Protein AF-A0A941X3T7-F1 (afdb_monomer)

Solvent-accessible surface area (backbone atoms only — not comparable to full-atom values): 6104 Å² total; per-residue (Å²): 133,87,82,75,71,74,77,79,78,80,51,68,43,47,32,66,61,54,54,51,53,40,40,77,71,58,31,42,84,76,45,78,40,71,95,76,45,26,35,33,31,36,22,81,90,78,71,37,56,30,68,47,55,72,43,79,60,34,49,48,70,56,49,50,50,37,26,56,44,65,75,50,52,72,66,58,52,49,53,50,53,52,49,53,52,52,51,53,52,50,52,52,52,52,54,51,53,54,56,61,65,72,68,77,125

Secondary structure (DSSP, 8-state):
------------B-HHHHHHHHHHTT-EEEEEEGGGTEEEEEETTTTEEEEEE--SSB-HHHHHHHHHHHT--HHHHHHHHHHHHHHHHHHHHHHHHHHHHTT--

Foldseek 3Di:
DDPPPPPPPFDKAALVLVVVLVVVVQWDFDDDDVVVQWTWTARPVVRFIATGGNDRIDGPVSSCR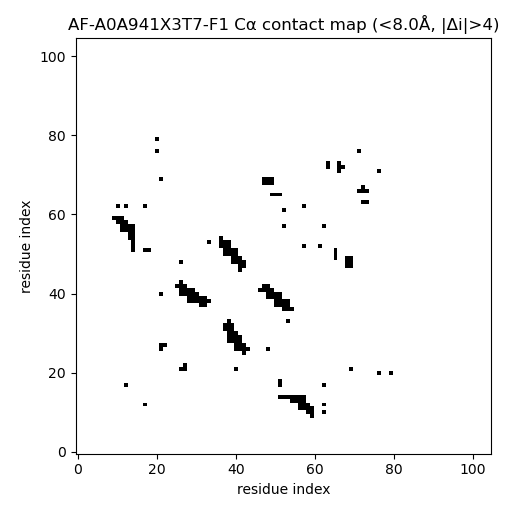RQVSSVHDVVSSVVVVVVVVVVVVVVVVVVVVVVVVVPPD

Mean predicted aligned error: 7.73 Å

Nearest PDB structures (foldseek):
  4a4e-assembly1_A  TM=6.213E-01  e=6.765E-01  Homo sapiens
  4a4h-assembly1_A  TM=5.850E-01  e=5.230E-01  Homo sapiens
  4a4g-assembly1_A  TM=6.459E-01  e=1.061E+00  Homo sapiens
  1gcp-assembly4_D  TM=4.982E-01  e=1.775E+00  Mus musculus
  2lnh-assembly1_B  TM=4.510E-01  e=1.775E+00  Homo sapiens

Structure (mmCIF, N/CA/C/O backbone):
data_AF-A0A941X3T7-F1
#
_entry.id   AF-A0A941X3T7-F1
#
loop_
_atom_site.group_PDB
_atom_site.id
_atom_site.type_symbol
_atom_site.label_atom_id
_atom_site.label_alt_id
_atom_site.label_comp_id
_atom_site.label_asym_id
_atom_site.label_entity_id
_atom_site.label_seq_id
_atom_site.pdbx_PDB_ins_code
_atom_site.Cartn_x
_atom_site.Cartn_y
_atom_site.Cartn_z
_atom_site.occupancy
_atom_site.B_iso_or_equiv
_atom_site.auth_seq_id
_atom_site.auth_comp_id
_atom_site.auth_asym_id
_atom_site.auth_atom_id
_atom_site.pdbx_PDB_model_num
ATOM 1 N N . MET A 1 1 ? -10.923 38.053 2.236 1.00 38.38 1 MET A N 1
ATOM 2 C CA . MET A 1 1 ? -10.541 36.842 1.481 1.00 38.38 1 MET A CA 1
ATOM 3 C C . MET A 1 1 ? -9.922 35.881 2.483 1.00 38.38 1 MET A C 1
ATOM 5 O O . MET A 1 1 ? -8.831 36.165 2.960 1.00 38.38 1 MET A O 1
ATOM 9 N N . SER A 1 2 ? -10.644 34.841 2.910 1.00 44.88 2 SER A N 1
ATOM 10 C CA . SER A 1 2 ? -10.079 33.834 3.820 1.00 44.88 2 SER A CA 1
ATOM 11 C C . SER A 1 2 ? -9.116 32.954 3.040 1.00 44.88 2 SER A C 1
ATOM 13 O O . SER A 1 2 ? -9.542 32.102 2.266 1.00 44.88 2 SER A O 1
ATOM 15 N N . ASN A 1 3 ? -7.819 33.165 3.246 1.00 46.31 3 ASN A N 1
ATOM 16 C CA . ASN A 1 3 ? -6.791 32.207 2.866 1.00 46.31 3 ASN A CA 1
ATOM 17 C C . ASN A 1 3 ? -6.814 31.063 3.894 1.00 46.31 3 ASN A C 1
ATOM 19 O O . ASN A 1 3 ? -5.954 30.981 4.767 1.00 46.31 3 ASN A O 1
ATOM 23 N N . SER A 1 4 ? -7.825 30.192 3.822 1.00 50.75 4 SER A N 1
ATOM 24 C CA . SER A 1 4 ? -7.729 28.874 4.454 1.00 50.75 4 SER A CA 1
ATOM 25 C C . SER A 1 4 ? -6.798 28.035 3.591 1.00 50.75 4 SER A C 1
ATOM 27 O O . SER A 1 4 ? -7.233 27.306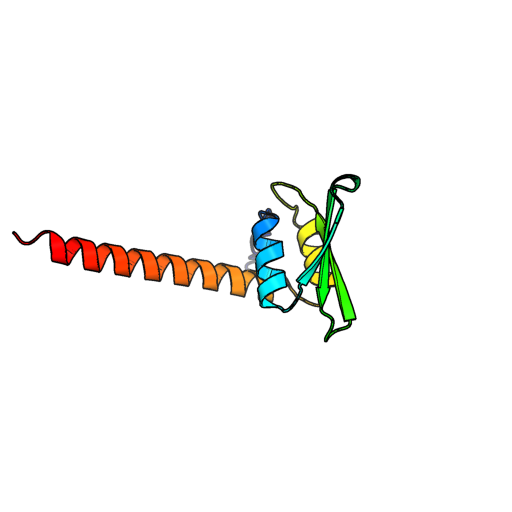 2.705 1.00 50.75 4 SER A O 1
ATOM 29 N N . GLN A 1 5 ? -5.493 28.180 3.810 1.00 51.16 5 GLN A N 1
ATOM 30 C CA . GLN A 1 5 ? -4.577 27.115 3.439 1.00 51.16 5 GLN A CA 1
ATOM 31 C C . GLN A 1 5 ? -4.928 25.935 4.340 1.00 51.16 5 GLN A C 1
ATOM 33 O O . GLN A 1 5 ? -4.734 26.008 5.554 1.00 51.16 5 GLN A O 1
ATOM 38 N N . GLU A 1 6 ? -5.502 24.881 3.758 1.00 51.53 6 GLU A N 1
ATOM 39 C CA . GLU A 1 6 ? -5.651 23.610 4.457 1.00 51.53 6 GLU A CA 1
ATOM 40 C C . GLU A 1 6 ? -4.292 23.240 5.067 1.00 51.53 6 GLU A C 1
ATOM 42 O O . GLU A 1 6 ? -3.262 23.350 4.382 1.00 51.53 6 GLU A O 1
ATOM 47 N N . PRO A 1 7 ? -4.241 22.857 6.355 1.00 48.28 7 PRO A N 1
ATOM 48 C CA . PRO A 1 7 ? -2.994 22.430 6.958 1.00 48.28 7 PRO A CA 1
ATOM 49 C C . PRO A 1 7 ? -2.439 21.294 6.101 1.00 48.28 7 PRO A C 1
ATOM 51 O O . PRO A 1 7 ? -3.120 20.295 5.871 1.00 48.28 7 PRO A O 1
ATOM 54 N N . LYS A 1 8 ? -1.211 21.462 5.588 1.00 55.91 8 LYS A N 1
ATOM 55 C CA . LYS A 1 8 ? -0.506 20.406 4.855 1.00 55.91 8 LYS A CA 1
ATOM 56 C C . LYS A 1 8 ? -0.463 19.187 5.771 1.00 55.91 8 LYS A C 1
ATOM 58 O O . LYS A 1 8 ? 0.368 19.153 6.674 1.00 55.91 8 LYS A O 1
ATOM 63 N N . LYS A 1 9 ? -1.347 18.207 5.551 1.00 61.88 9 LYS A N 1
ATOM 64 C CA . LYS A 1 9 ? -1.286 16.915 6.237 1.00 61.88 9 LYS A CA 1
ATOM 65 C C . LYS A 1 9 ? 0.145 16.403 6.088 1.00 61.88 9 LYS A C 1
ATOM 67 O O . LYS A 1 9 ? 0.633 16.190 4.971 1.00 61.88 9 LYS A O 1
ATOM 72 N N . GLN A 1 10 ? 0.840 16.282 7.211 1.00 64.75 10 GLN A N 1
ATOM 73 C CA . GLN A 1 10 ? 2.127 15.617 7.257 1.00 64.75 10 GLN A CA 1
ATOM 74 C C . GLN A 1 10 ? 1.821 14.122 7.181 1.00 64.75 10 GLN A C 1
ATOM 76 O O . GLN A 1 10 ? 1.440 13.505 8.169 1.00 64.75 10 GLN A O 1
ATOM 81 N N . TYR A 1 11 ? 1.873 13.567 5.969 1.00 74.69 11 TYR A N 1
ATOM 82 C CA . TYR A 1 11 ? 1.698 12.135 5.761 1.00 74.69 11 TYR A CA 1
ATOM 83 C C . TYR A 1 11 ? 2.972 11.426 6.195 1.00 74.69 11 TYR A C 1
ATOM 85 O O . TYR A 1 11 ? 3.955 11.386 5.456 1.00 74.69 11 TYR A O 1
ATOM 93 N N . GLU A 1 12 ? 2.942 10.898 7.410 1.00 91.00 12 GLU A N 1
ATOM 94 C CA . GLU A 1 12 ? 3.856 9.863 7.864 1.00 91.00 12 GLU A CA 1
ATOM 95 C C . GLU A 1 12 ? 3.021 8.639 8.207 1.00 91.00 12 GLU A C 1
ATOM 97 O O . GLU A 1 12 ? 2.214 8.672 9.136 1.00 91.00 12 GLU A O 1
ATOM 102 N N . LEU A 1 13 ? 3.163 7.587 7.403 1.00 93.56 13 LEU A N 1
ATOM 103 C CA . LEU A 1 13 ? 2.346 6.386 7.519 1.00 93.56 13 LEU A CA 1
ATOM 104 C C . LEU A 1 13 ? 3.222 5.144 7.665 1.00 93.56 13 LEU A C 1
ATOM 106 O O . LEU A 1 13 ? 4.292 5.079 7.054 1.00 93.56 13 LEU A O 1
ATOM 110 N N . PRO A 1 14 ? 2.783 4.157 8.454 1.00 95.12 14 PRO A N 1
ATOM 111 C CA . PRO A 1 14 ? 3.431 2.857 8.513 1.00 95.12 14 PRO A CA 1
ATOM 112 C C . PRO A 1 14 ? 3.511 2.181 7.135 1.00 95.12 14 PRO A C 1
ATOM 114 O O . PRO A 1 14 ? 2.604 2.332 6.315 1.00 95.12 14 PRO A O 1
ATOM 117 N N . SER A 1 15 ? 4.606 1.466 6.852 1.00 94.31 15 SER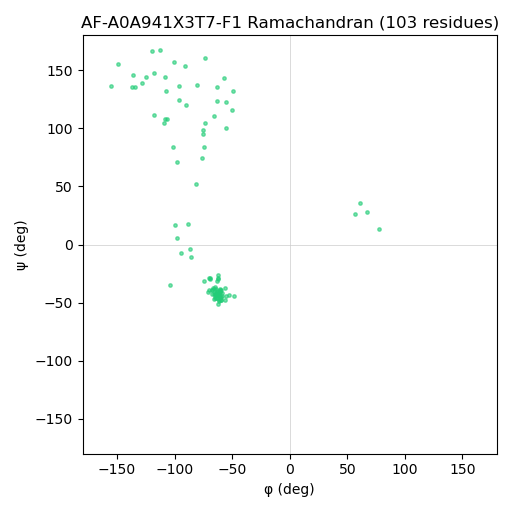 A N 1
ATOM 118 C CA . SER A 1 15 ? 4.774 0.811 5.542 1.00 94.31 15 SER A CA 1
ATOM 119 C C . SER A 1 15 ? 3.764 -0.307 5.324 1.00 94.31 15 SER A C 1
ATOM 121 O O . SER A 1 15 ? 3.240 -0.427 4.226 1.00 94.31 15 SER A O 1
ATOM 123 N N . ASP A 1 16 ? 3.440 -1.064 6.370 1.00 94.75 16 ASP A N 1
ATOM 124 C CA . ASP A 1 16 ? 2.412 -2.110 6.369 1.00 94.75 16 ASP A CA 1
ATOM 125 C C . ASP A 1 16 ? 1.039 -1.578 5.938 1.00 94.75 16 ASP A C 1
ATOM 127 O O . ASP A 1 16 ? 0.355 -2.236 5.162 1.00 94.75 16 ASP A O 1
ATOM 131 N N . LEU A 1 17 ? 0.672 -0.351 6.327 1.00 95.81 17 LEU A N 1
ATOM 132 C CA . LEU A 1 17 ? -0.558 0.287 5.845 1.00 95.81 17 LEU A CA 1
ATOM 133 C C . LEU A 1 17 ? -0.534 0.516 4.323 1.00 95.81 17 LEU A C 1
ATOM 135 O O . LEU A 1 17 ? -1.547 0.336 3.651 1.00 95.81 17 LEU A O 1
ATOM 139 N N . ILE A 1 18 ? 0.614 0.922 3.769 1.00 96.69 18 ILE A N 1
ATOM 140 C CA . ILE A 1 18 ? 0.768 1.109 2.318 1.00 96.69 18 ILE A CA 1
ATOM 141 C C . ILE A 1 18 ? 0.766 -0.243 1.596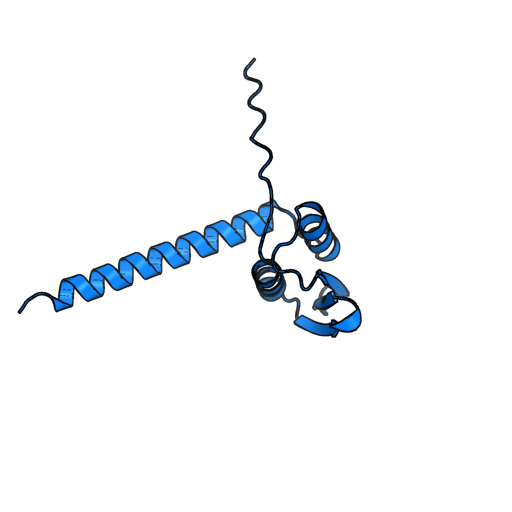 1.00 96.69 18 ILE A C 1
ATOM 143 O O . ILE A 1 18 ? 0.171 -0.361 0.529 1.00 96.69 18 ILE A O 1
ATOM 147 N N . GLU A 1 19 ? 1.391 -1.269 2.170 1.00 96.38 19 GLU A N 1
ATOM 148 C CA . GLU A 1 19 ? 1.380 -2.634 1.633 1.00 96.38 19 GLU A CA 1
ATOM 149 C C . GLU A 1 19 ? -0.039 -3.227 1.598 1.00 96.38 19 GLU A C 1
ATOM 151 O O . GLU A 1 19 ? -0.448 -3.806 0.587 1.00 96.38 19 GLU A O 1
ATOM 156 N N . GLU A 1 20 ? -0.819 -3.035 2.664 1.00 96.81 20 GLU A N 1
ATOM 157 C CA . GLU A 1 20 ? -2.220 -3.455 2.742 1.00 96.81 20 GLU A CA 1
ATOM 158 C C . GLU A 1 20 ? -3.081 -2.703 1.718 1.00 96.81 20 GLU A C 1
ATOM 160 O O . GLU A 1 20 ? -3.816 -3.324 0.949 1.00 96.81 20 GLU A O 1
ATOM 165 N N . PHE A 1 21 ? -2.915 -1.379 1.628 1.00 97.50 21 PHE A N 1
ATOM 166 C CA . PHE A 1 21 ? -3.598 -0.550 0.636 1.00 97.50 21 PHE A CA 1
ATOM 167 C C . PHE A 1 21 ? -3.326 -1.030 -0.798 1.00 97.50 21 PHE A C 1
ATOM 169 O O . PHE A 1 21 ? -4.255 -1.228 -1.581 1.00 97.50 21 PHE A O 1
ATOM 176 N N . LEU A 1 22 ? -2.062 -1.293 -1.143 1.00 97.69 22 LEU A N 1
ATOM 177 C CA . LEU A 1 22 ? -1.698 -1.846 -2.451 1.00 97.69 22 LEU A CA 1
ATOM 178 C C . LEU A 1 22 ? -2.338 -3.222 -2.689 1.00 97.69 22 LEU A C 1
ATOM 180 O O . LEU A 1 22 ? -2.793 -3.502 -3.800 1.00 97.69 22 LEU A O 1
ATOM 184 N N . SER A 1 23 ? -2.423 -4.057 -1.653 1.00 96.88 23 SER A N 1
ATOM 185 C CA . SER A 1 23 ? -3.042 -5.385 -1.737 1.00 96.88 23 SER A CA 1
ATOM 186 C C . SER A 1 23 ? -4.536 -5.307 -2.070 1.00 96.88 23 SER A C 1
ATOM 188 O O . SER A 1 23 ? -5.009 -6.052 -2.930 1.00 96.88 23 SER A O 1
ATOM 190 N N . VAL A 1 24 ? -5.270 -4.352 -1.483 1.00 96.69 24 VAL A N 1
ATOM 191 C CA . VAL A 1 24 ? -6.684 -4.079 -1.822 1.00 96.69 24 VAL A CA 1
ATOM 192 C C . VAL A 1 24 ? -6.845 -3.637 -3.282 1.00 96.69 24 VAL A C 1
ATOM 194 O O . VAL A 1 24 ? -7.847 -3.949 -3.923 1.00 96.69 24 VAL A O 1
ATOM 197 N N . HIS A 1 25 ? -5.829 -2.984 -3.847 1.00 96.31 25 HIS A N 1
ATOM 198 C CA . HIS A 1 25 ? -5.776 -2.587 -5.257 1.00 96.31 25 HIS A CA 1
ATOM 199 C C . HIS A 1 25 ? -5.175 -3.655 -6.192 1.00 96.31 25 HIS A C 1
ATOM 201 O O . HIS A 1 25 ? -4.799 -3.357 -7.329 1.00 96.31 25 HIS A O 1
ATOM 207 N N . GLY A 1 26 ? -5.100 -4.912 -5.745 1.00 96.62 26 GLY A N 1
ATOM 208 C CA . GLY A 1 26 ? -4.711 -6.051 -6.579 1.00 96.62 26 GLY A CA 1
ATOM 209 C C . GLY A 1 26 ? -3.210 -6.168 -6.839 1.00 96.62 26 GLY A C 1
ATOM 210 O O . GLY A 1 26 ? -2.796 -6.924 -7.719 1.00 96.62 26 GLY A O 1
ATOM 211 N N . PHE A 1 27 ? -2.382 -5.436 -6.094 1.00 98.06 27 PHE A N 1
ATOM 212 C CA . PHE A 1 27 ? -0.947 -5.668 -6.105 1.00 98.06 27 PHE A CA 1
ATOM 213 C C . PHE A 1 27 ? -0.592 -6.851 -5.204 1.00 98.06 27 PHE A C 1
ATOM 215 O O . PHE A 1 27 ? -1.057 -6.953 -4.075 1.00 98.06 27 PHE A O 1
ATOM 222 N N . VAL A 1 28 ? 0.299 -7.716 -5.677 1.00 96.94 28 VAL A N 1
ATOM 223 C CA . VAL A 1 28 ? 0.812 -8.855 -4.910 1.00 96.94 28 VAL A CA 1
ATOM 224 C C . VAL A 1 28 ? 2.314 -8.732 -4.699 1.00 96.94 28 VAL A C 1
ATOM 226 O O . VAL A 1 28 ? 3.036 -8.211 -5.555 1.00 96.94 28 VAL A O 1
ATOM 229 N N . VAL A 1 29 ? 2.802 -9.227 -3.562 1.00 96.44 29 VAL A N 1
ATOM 230 C CA . VAL A 1 29 ? 4.240 -9.287 -3.281 1.00 96.44 29 VAL A CA 1
ATOM 231 C C . VAL A 1 29 ? 4.908 -10.210 -4.296 1.00 96.44 29 VAL A C 1
ATOM 233 O O . VAL A 1 29 ? 4.552 -11.380 -4.421 1.00 96.44 29 VAL A O 1
ATOM 236 N N . LYS A 1 30 ? 5.904 -9.686 -5.013 1.00 95.56 30 LYS A N 1
ATOM 237 C CA . LYS A 1 30 ? 6.722 -10.462 -5.953 1.00 95.56 30 LYS A CA 1
ATOM 238 C C . LYS A 1 30 ? 8.098 -10.791 -5.393 1.00 95.56 30 LYS A C 1
ATOM 240 O O . LYS A 1 30 ? 8.647 -11.841 -5.707 1.00 95.56 30 LYS A O 1
ATOM 245 N N . GLU A 1 31 ? 8.666 -9.883 -4.606 1.00 93.69 31 GLU A N 1
ATOM 246 C CA . GLU A 1 31 ? 10.028 -9.998 -4.090 1.00 93.69 31 GLU A CA 1
ATOM 247 C C . GLU A 1 31 ? 10.172 -9.182 -2.804 1.00 93.69 31 GLU A C 1
ATOM 249 O O . GLU A 1 31 ? 9.734 -8.033 -2.749 1.00 93.69 31 GLU A O 1
ATOM 254 N N . ILE A 1 32 ? 10.823 -9.751 -1.789 1.00 92.62 32 ILE A N 1
ATOM 255 C CA . ILE A 1 32 ? 11.199 -9.035 -0.565 1.00 92.62 32 ILE A CA 1
ATOM 256 C C . ILE A 1 32 ? 12.718 -8.856 -0.581 1.00 92.62 32 ILE A C 1
ATOM 258 O O . ILE A 1 32 ? 13.477 -9.799 -0.356 1.00 92.62 32 ILE A O 1
ATOM 262 N N . ALA A 1 33 ? 13.173 -7.641 -0.874 1.00 90.62 33 ALA A N 1
ATOM 263 C CA . ALA A 1 33 ? 14.580 -7.317 -1.051 1.00 90.62 33 ALA A CA 1
ATOM 264 C C . ALA A 1 33 ? 15.161 -6.721 0.241 1.00 90.62 33 ALA A C 1
ATOM 266 O O . ALA A 1 33 ? 15.470 -5.529 0.309 1.00 90.62 33 ALA A O 1
ATOM 267 N N . TYR A 1 34 ? 15.334 -7.561 1.270 1.00 82.25 34 TYR A N 1
ATOM 268 C CA . TYR A 1 34 ? 15.809 -7.145 2.601 1.00 82.25 34 TYR A CA 1
ATOM 269 C C . TYR A 1 34 ? 17.116 -6.342 2.561 1.00 82.25 34 TYR A C 1
ATOM 271 O O . TYR A 1 34 ? 17.220 -5.305 3.210 1.00 82.25 34 TYR A O 1
ATOM 279 N N . PHE A 1 35 ? 18.095 -6.774 1.758 1.00 85.38 35 PHE A N 1
ATOM 280 C CA . PHE A 1 35 ? 19.384 -6.082 1.624 1.00 85.38 35 PHE A CA 1
ATOM 281 C C . PHE A 1 35 ? 19.241 -4.664 1.047 1.00 85.38 35 PHE A C 1
ATOM 283 O O . PHE A 1 35 ? 19.991 -3.760 1.405 1.00 85.38 35 PHE A O 1
ATOM 290 N N . TYR A 1 36 ? 18.247 -4.455 0.182 1.00 85.94 36 TYR A N 1
ATOM 291 C CA . TYR A 1 36 ? 17.963 -3.171 -0.458 1.00 85.94 36 TYR A CA 1
ATOM 292 C C . TYR A 1 36 ? 16.840 -2.386 0.240 1.00 85.94 36 TYR A C 1
ATOM 294 O O . TYR A 1 36 ? 16.408 -1.355 -0.282 1.00 85.94 36 TYR A O 1
ATOM 302 N N . GLY A 1 37 ? 16.340 -2.874 1.380 1.00 92.62 37 GLY A N 1
ATOM 303 C CA . GLY A 1 37 ? 15.356 -2.194 2.222 1.00 92.62 37 GLY A CA 1
ATOM 304 C C . GLY A 1 37 ? 14.017 -1.897 1.545 1.00 92.62 37 GLY A C 1
ATOM 305 O O . GLY A 1 37 ? 13.448 -0.829 1.785 1.00 92.62 37 GLY A O 1
ATOM 306 N N . HIS A 1 38 ? 13.531 -2.779 0.665 1.00 94.75 38 HIS A N 1
ATOM 307 C CA . HIS A 1 38 ? 12.217 -2.623 0.036 1.00 94.75 38 HIS A CA 1
ATOM 308 C C . HIS A 1 38 ? 11.535 -3.956 -0.295 1.00 94.75 38 HIS A C 1
ATOM 310 O O . HIS A 1 38 ? 12.191 -4.964 -0.547 1.00 94.75 38 HIS A O 1
ATOM 316 N N . THR A 1 39 ? 10.209 -3.919 -0.371 1.00 96.12 39 THR A N 1
ATOM 317 C CA . THR A 1 39 ? 9.351 -4.985 -0.886 1.00 96.12 39 THR A CA 1
ATOM 318 C C . THR A 1 39 ? 8.802 -4.560 -2.245 1.00 96.12 39 THR A C 1
ATOM 320 O O . THR A 1 39 ? 8.334 -3.433 -2.419 1.00 96.12 39 THR A O 1
ATOM 323 N N . LYS A 1 40 ? 8.883 -5.440 -3.243 1.00 96.81 40 LYS A N 1
ATOM 324 C CA . LYS A 1 40 ? 8.358 -5.209 -4.588 1.00 96.81 40 LYS A CA 1
ATOM 325 C C . LYS A 1 40 ? 6.971 -5.825 -4.720 1.00 96.81 40 LYS A C 1
ATOM 327 O O . LYS A 1 40 ? 6.800 -7.035 -4.573 1.00 96.81 40 LYS A O 1
ATOM 332 N N . PHE A 1 41 ? 6.026 -4.986 -5.105 1.00 98.00 41 PHE A N 1
ATOM 333 C CA . PHE A 1 41 ? 4.643 -5.318 -5.400 1.00 98.00 41 PHE A CA 1
ATOM 334 C C . PHE A 1 41 ? 4.394 -5.224 -6.904 1.00 98.00 41 PHE A C 1
ATOM 336 O O . PHE A 1 41 ? 4.969 -4.362 -7.571 1.00 98.00 41 PHE A O 1
ATOM 343 N N . VAL A 1 42 ? 3.563 -6.107 -7.453 1.00 97.81 42 VAL A N 1
ATOM 344 C CA . VAL A 1 42 ? 3.210 -6.131 -8.879 1.00 97.81 42 VAL A CA 1
ATOM 345 C C . VAL A 1 42 ? 1.707 -6.311 -9.028 1.00 97.81 42 VAL A C 1
ATOM 347 O O . VAL A 1 42 ? 1.128 -7.167 -8.369 1.00 97.81 42 VAL A O 1
ATOM 350 N N . ASN A 1 43 ? 1.094 -5.542 -9.922 1.00 97.31 43 ASN A N 1
ATOM 351 C CA . ASN A 1 43 ? -0.256 -5.794 -10.410 1.00 97.31 43 ASN A CA 1
ATOM 352 C C . ASN A 1 43 ? -0.141 -6.320 -11.848 1.00 97.31 43 ASN A C 1
ATOM 354 O O . ASN A 1 43 ? 0.235 -5.584 -12.762 1.00 97.31 43 ASN A O 1
ATOM 358 N N . GLU A 1 44 ? -0.401 -7.614 -12.051 1.00 92.75 44 GLU A N 1
ATOM 359 C CA . GLU A 1 44 ? -0.240 -8.253 -13.367 1.00 92.75 44 GLU A CA 1
ATOM 360 C C . GLU A 1 44 ? -1.284 -7.771 -14.385 1.00 92.75 44 GLU A C 1
ATOM 362 O O . GLU A 1 44 ? -0.987 -7.706 -15.579 1.00 92.75 44 GLU A O 1
ATOM 367 N N . GLY A 1 45 ? -2.471 -7.365 -13.917 1.00 93.06 45 GLY A N 1
ATOM 368 C CA . GLY A 1 45 ? -3.543 -6.841 -14.763 1.00 93.06 45 GLY A CA 1
ATOM 369 C C . GLY A 1 45 ? -3.192 -5.489 -15.383 1.00 93.06 45 GLY A C 1
ATOM 370 O O . GLY A 1 45 ? -3.403 -5.283 -16.577 1.00 93.06 45 GLY A O 1
ATOM 371 N N . THR A 1 46 ? -2.597 -4.585 -14.600 1.00 93.12 46 THR A N 1
ATOM 372 C CA . THR A 1 46 ? -2.174 -3.253 -15.071 1.00 93.12 46 THR A CA 1
ATOM 373 C C . THR A 1 46 ? -0.713 -3.196 -15.520 1.00 93.12 46 THR A C 1
ATOM 375 O O . THR A 1 46 ? -0.275 -2.186 -16.069 1.00 93.12 46 THR A O 1
ATOM 378 N N . LYS A 1 47 ? 0.054 -4.277 -15.313 1.00 93.25 47 LYS A N 1
ATOM 379 C CA . LYS A 1 47 ? 1.508 -4.364 -15.551 1.00 93.25 47 LYS A CA 1
ATOM 380 C C . LYS A 1 47 ? 2.318 -3.303 -14.791 1.00 93.25 47 LYS A C 1
ATOM 382 O O . LYS A 1 47 ? 3.414 -2.936 -15.216 1.00 93.25 47 LYS A O 1
ATOM 387 N N . GLN A 1 48 ? 1.798 -2.823 -13.663 1.00 95.62 48 GLN A N 1
ATOM 388 C CA . GLN A 1 48 ? 2.477 -1.871 -12.784 1.00 95.62 48 GLN A CA 1
ATOM 389 C C . GLN A 1 48 ? 3.293 -2.597 -11.715 1.00 95.62 48 GLN A C 1
ATOM 391 O O . GLN A 1 48 ? 2.967 -3.713 -11.303 1.00 95.62 48 GLN A O 1
ATOM 396 N N . TYR A 1 49 ? 4.347 -1.943 -11.228 1.00 96.44 49 TYR A N 1
ATOM 397 C CA . TYR A 1 49 ? 5.097 -2.408 -10.068 1.00 96.44 49 TYR A CA 1
ATOM 398 C C . TYR A 1 49 ? 5.404 -1.249 -9.128 1.00 96.44 49 TYR A C 1
ATOM 400 O O . TYR A 1 49 ? 5.685 -0.137 -9.564 1.00 96.44 49 TYR A O 1
ATOM 408 N N . VAL A 1 50 ? 5.415 -1.544 -7.833 1.00 97.81 50 VAL A N 1
ATOM 409 C CA . VAL A 1 50 ? 5.668 -0.575 -6.767 1.00 97.81 50 VAL A CA 1
ATOM 410 C C . VAL A 1 50 ? 6.759 -1.126 -5.866 1.00 97.81 50 VAL A C 1
ATOM 412 O O . VAL A 1 50 ? 6.793 -2.321 -5.573 1.00 97.81 50 VAL A O 1
ATOM 415 N N . LYS A 1 51 ? 7.682 -0.269 -5.431 1.00 97.12 51 LYS A N 1
ATOM 416 C CA . LYS A 1 51 ? 8.684 -0.618 -4.419 1.00 97.12 51 LYS A CA 1
ATOM 417 C C . LYS A 1 51 ? 8.347 0.104 -3.128 1.00 97.12 51 LYS A C 1
ATOM 419 O O . LYS A 1 51 ? 8.558 1.310 -3.036 1.00 97.12 51 LYS A O 1
ATOM 424 N N . VAL A 1 52 ? 7.868 -0.641 -2.141 1.00 96.81 52 VAL A N 1
ATOM 425 C CA . VAL A 1 52 ? 7.558 -0.106 -0.816 1.00 96.81 52 VAL A CA 1
ATOM 426 C C . VAL A 1 52 ? 8.804 -0.225 0.061 1.00 96.81 52 VAL A C 1
ATOM 428 O O . VAL A 1 52 ? 9.313 -1.332 0.232 1.00 96.81 52 VAL A O 1
ATOM 431 N N . PRO A 1 53 ? 9.362 0.876 0.591 1.00 95.81 53 PRO A N 1
ATOM 432 C CA . PRO A 1 53 ? 10.498 0.795 1.504 1.00 95.81 53 PRO A CA 1
ATOM 433 C C . PRO A 1 53 ? 10.120 0.047 2.789 1.00 95.81 53 PRO A C 1
ATOM 435 O O . PRO A 1 53 ? 9.104 0.359 3.393 1.00 95.81 53 PRO A O 1
ATOM 438 N N . THR A 1 54 ? 10.963 -0.862 3.279 1.00 89.38 54 THR A N 1
ATOM 439 C CA . THR A 1 54 ? 10.713 -1.629 4.518 1.00 89.38 54 THR A CA 1
ATOM 440 C C . THR A 1 54 ? 11.069 -0.814 5.769 1.00 89.38 54 THR A C 1
ATOM 442 O O . THR A 1 54 ? 11.882 -1.229 6.598 1.00 89.38 54 THR A O 1
ATOM 445 N N . LYS A 1 55 ? 10.536 0.407 5.881 1.00 85.50 55 LYS A N 1
ATOM 446 C CA . LYS A 1 55 ? 10.766 1.314 7.020 1.00 85.50 55 LYS A CA 1
ATOM 447 C C . LYS A 1 55 ? 9.583 1.281 7.985 1.00 85.50 55 LYS A C 1
ATOM 449 O O . LYS A 1 55 ? 8.464 0.996 7.588 1.00 85.50 55 LYS A O 1
ATOM 454 N N . LYS A 1 56 ? 9.796 1.644 9.252 1.00 87.50 56 LYS A N 1
ATOM 455 C CA . LYS A 1 56 ? 8.694 1.726 10.229 1.00 87.50 56 LYS A CA 1
ATOM 456 C C . LYS A 1 56 ? 7.657 2.795 9.863 1.00 87.50 56 LYS A C 1
ATOM 458 O O . LYS A 1 56 ? 6.473 2.577 10.064 1.00 87.50 56 LYS A O 1
ATOM 463 N N . LEU A 1 57 ? 8.113 3.933 9.340 1.00 94.31 57 LEU A N 1
ATOM 464 C CA . LEU A 1 57 ? 7.278 5.035 8.867 1.00 94.31 57 LEU A CA 1
ATOM 465 C C . LEU A 1 57 ? 7.834 5.542 7.536 1.00 94.31 57 LEU A C 1
ATOM 467 O O . LEU A 1 57 ? 9.049 5.711 7.382 1.00 94.31 57 LEU A O 1
ATOM 471 N N . LEU A 1 58 ? 6.942 5.768 6.583 1.00 94.50 58 LEU A N 1
ATOM 472 C CA . LEU A 1 58 ? 7.228 6.345 5.281 1.00 94.50 58 LEU A CA 1
ATOM 473 C C . LEU A 1 58 ? 6.943 7.835 5.310 1.00 94.50 58 LEU A C 1
ATOM 475 O O . LEU A 1 58 ? 5.910 8.267 5.813 1.00 94.50 58 LEU A O 1
ATOM 479 N N . THR A 1 59 ? 7.848 8.620 4.733 1.00 94.88 59 THR A N 1
ATOM 480 C CA . THR A 1 59 ? 7.618 10.054 4.551 1.00 94.88 59 THR A CA 1
ATOM 481 C C . THR A 1 59 ? 6.606 10.297 3.437 1.00 94.88 59 THR A C 1
ATOM 483 O O . THR A 1 59 ? 6.443 9.469 2.537 1.00 94.88 59 THR A O 1
ATOM 486 N N . LYS A 1 60 ? 6.003 11.489 3.420 1.00 94.56 60 LYS A N 1
ATOM 487 C CA . LYS A 1 60 ? 5.084 11.912 2.356 1.00 94.56 60 LYS A CA 1
ATOM 488 C C . LYS A 1 60 ? 5.641 11.659 0.953 1.00 94.56 60 LYS A C 1
ATOM 490 O O . LYS A 1 60 ? 4.918 11.142 0.116 1.00 94.56 60 LYS A O 1
ATOM 495 N N . MET A 1 61 ? 6.917 11.970 0.708 1.00 94.44 61 MET A N 1
ATOM 496 C CA . MET A 1 61 ? 7.550 11.745 -0.601 1.00 94.44 61 MET A CA 1
ATOM 497 C C . MET A 1 61 ? 7.643 10.259 -0.967 1.00 94.44 61 MET A C 1
ATOM 499 O O . MET A 1 61 ? 7.508 9.897 -2.132 1.00 94.44 61 MET A O 1
ATOM 503 N N . GLN A 1 62 ? 7.892 9.387 0.013 1.00 95.56 62 GLN A N 1
ATOM 504 C CA . GLN A 1 62 ? 7.945 7.943 -0.223 1.00 95.56 62 GLN A CA 1
ATOM 505 C C . GLN A 1 62 ? 6.550 7.382 -0.503 1.00 95.56 62 GLN A C 1
ATOM 507 O O . GLN A 1 62 ? 6.400 6.569 -1.411 1.00 95.56 62 GLN A O 1
ATOM 512 N N . ILE A 1 63 ? 5.542 7.850 0.237 1.00 96.56 63 ILE A N 1
ATOM 513 C CA . ILE A 1 63 ? 4.136 7.490 0.019 1.00 96.56 63 ILE A CA 1
ATOM 514 C C . ILE A 1 63 ? 3.693 7.961 -1.368 1.00 96.56 63 ILE A C 1
ATOM 516 O O . ILE A 1 63 ? 3.216 7.159 -2.159 1.00 96.56 63 ILE A O 1
ATOM 520 N N . GLU A 1 64 ? 3.933 9.230 -1.700 1.00 96.50 64 GLU A N 1
ATOM 521 C CA . GLU A 1 64 ? 3.609 9.819 -3.002 1.00 96.50 64 GLU A CA 1
ATOM 522 C C . GLU A 1 64 ? 4.234 9.029 -4.149 1.00 96.50 64 GLU A C 1
ATOM 524 O O . GLU A 1 64 ? 3.556 8.704 -5.119 1.00 96.50 64 GLU A O 1
ATOM 529 N N . LYS A 1 65 ? 5.505 8.636 -4.009 1.00 96.94 65 LYS A N 1
ATOM 530 C CA . LYS A 1 65 ? 6.158 7.778 -4.994 1.00 96.94 65 LYS A CA 1
ATOM 531 C C . LYS A 1 65 ? 5.442 6.433 -5.158 1.00 96.94 65 LYS A C 1
ATOM 533 O O . LYS A 1 65 ? 5.240 6.008 -6.291 1.00 96.94 65 LYS A O 1
ATOM 538 N N . CYS A 1 66 ? 5.065 5.777 -4.059 1.00 97.12 66 CYS A N 1
ATOM 539 C CA . CYS A 1 66 ? 4.344 4.503 -4.122 1.00 97.12 66 CYS A CA 1
ATOM 540 C C . CYS A 1 66 ? 2.997 4.656 -4.840 1.00 97.12 66 CYS A C 1
ATOM 542 O O . CYS A 1 66 ? 2.649 3.817 -5.664 1.00 97.12 66 CYS A O 1
ATOM 544 N N . LEU A 1 67 ? 2.274 5.744 -4.563 1.00 97.38 67 LEU A N 1
ATOM 545 C CA . LEU A 1 67 ? 0.988 6.049 -5.189 1.00 97.38 67 LEU A CA 1
ATOM 546 C C . LEU A 1 67 ? 1.140 6.321 -6.689 1.00 97.38 67 LEU A C 1
ATOM 548 O O . LEU A 1 67 ? 0.425 5.722 -7.486 1.00 97.38 67 LEU A O 1
ATOM 552 N N . ILE A 1 68 ? 2.118 7.140 -7.088 1.00 97.12 68 ILE A N 1
ATOM 553 C CA . ILE A 1 68 ? 2.410 7.415 -8.503 1.00 97.12 68 ILE A CA 1
ATOM 554 C C . ILE A 1 68 ? 2.765 6.123 -9.247 1.00 97.12 68 ILE A C 1
ATOM 556 O O . ILE A 1 68 ? 2.204 5.860 -10.309 1.00 97.12 68 ILE A O 1
ATOM 560 N N . ASP A 1 69 ? 3.656 5.301 -8.682 1.00 97.69 69 ASP A N 1
ATOM 561 C CA . ASP A 1 69 ? 4.066 4.025 -9.283 1.00 97.69 69 ASP A CA 1
ATOM 562 C C . ASP A 1 69 ? 2.860 3.053 -9.411 1.00 97.69 69 ASP A C 1
ATOM 564 O O . ASP A 1 69 ? 2.802 2.245 -10.342 1.00 97.69 69 ASP A O 1
ATOM 568 N N . ALA A 1 70 ? 1.865 3.172 -8.520 1.00 97.12 70 ALA A N 1
ATOM 569 C CA . ALA A 1 70 ? 0.612 2.412 -8.543 1.00 97.12 70 ALA A CA 1
ATOM 570 C C . ALA A 1 70 ? -0.491 3.024 -9.430 1.00 97.12 70 ALA A C 1
ATOM 572 O O . ALA A 1 70 ? -1.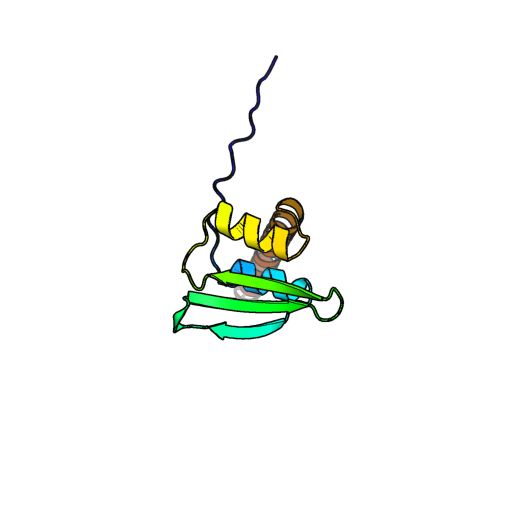508 2.378 -9.667 1.00 97.12 70 ALA A O 1
ATOM 573 N N . GLY A 1 71 ? -0.327 4.256 -9.924 1.00 96.75 71 GLY A N 1
ATOM 574 C CA . GLY A 1 71 ? -1.398 4.998 -10.600 1.00 96.75 71 GLY A CA 1
ATOM 575 C C . GLY A 1 71 ? -2.555 5.404 -9.675 1.00 96.75 71 GLY A C 1
ATOM 576 O O . GLY A 1 71 ? -3.686 5.520 -10.137 1.00 96.75 71 GLY A O 1
ATOM 577 N N . LEU A 1 72 ? -2.276 5.597 -8.385 1.00 96.50 72 LEU A N 1
ATOM 578 C CA . LEU A 1 72 ? -3.224 5.990 -7.340 1.00 96.50 72 LEU A CA 1
ATOM 579 C C . LEU A 1 72 ? -2.912 7.405 -6.831 1.00 96.50 72 LEU A C 1
ATOM 581 O O . LEU A 1 72 ? -1.846 7.968 -7.092 1.00 96.50 72 LEU A O 1
ATOM 585 N N . SER A 1 73 ? -3.841 7.985 -6.077 1.00 96.25 73 SER A N 1
ATOM 586 C CA . SER A 1 73 ? -3.724 9.326 -5.505 1.00 96.25 73 SER A CA 1
ATOM 587 C C . SER A 1 73 ? -3.786 9.318 -3.975 1.00 96.25 73 SER A C 1
ATOM 589 O O . SER A 1 73 ? -4.200 8.347 -3.341 1.00 96.25 73 SER A O 1
ATOM 591 N N . PHE A 1 74 ? -3.414 10.441 -3.354 1.00 95.25 74 PHE A N 1
ATOM 592 C CA . PHE A 1 74 ? -3.629 10.625 -1.915 1.00 95.25 74 PHE A CA 1
ATOM 593 C C . PHE A 1 74 ? -5.113 10.609 -1.537 1.00 95.25 74 PHE A C 1
ATOM 595 O O . PHE A 1 74 ? -5.428 10.255 -0.407 1.00 95.25 74 PHE A O 1
ATOM 602 N N . ALA A 1 75 ? -6.015 10.969 -2.456 1.00 95.62 75 ALA A N 1
A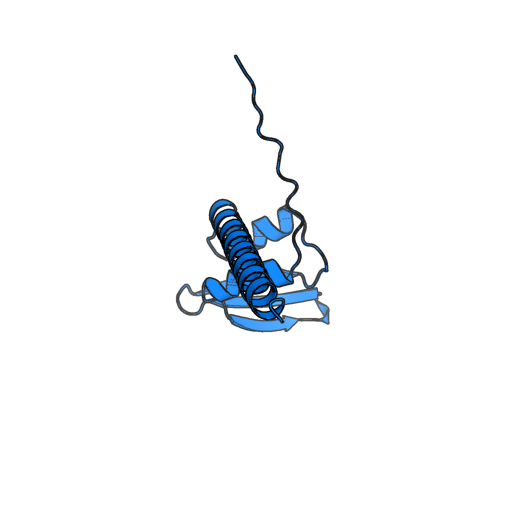TOM 603 C CA . ALA A 1 75 ? -7.450 10.910 -2.201 1.00 95.62 75 ALA A CA 1
ATOM 604 C C . ALA A 1 75 ? -7.931 9.457 -2.058 1.00 95.62 75 ALA A C 1
ATOM 606 O O . ALA A 1 75 ? -8.721 9.169 -1.163 1.00 95.62 75 ALA A O 1
ATOM 607 N N . ASP A 1 76 ? -7.398 8.541 -2.874 1.00 96.69 76 ASP A N 1
ATOM 608 C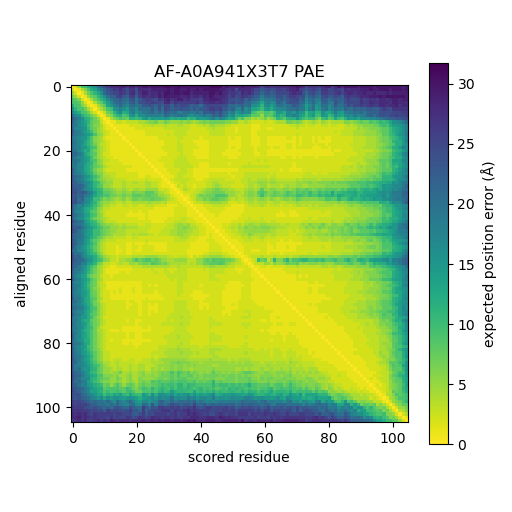 CA . ASP A 1 76 ? -7.698 7.106 -2.772 1.00 96.69 76 ASP A CA 1
ATOM 609 C C . ASP A 1 76 ? -7.198 6.536 -1.438 1.00 96.69 76 ASP A C 1
ATOM 611 O O . ASP A 1 76 ? -7.914 5.811 -0.746 1.00 96.69 76 ASP A O 1
ATOM 615 N N . LEU A 1 77 ? -5.987 6.933 -1.033 1.00 96.00 77 LEU A N 1
ATOM 616 C CA . LEU A 1 77 ? -5.411 6.534 0.249 1.00 96.00 77 LEU A CA 1
ATOM 617 C C . LEU A 1 77 ? -6.190 7.107 1.444 1.00 96.00 77 LEU A C 1
ATOM 619 O O . LEU A 1 77 ? -6.434 6.398 2.417 1.00 96.00 77 LEU A O 1
ATOM 623 N N . ASP A 1 78 ? -6.603 8.374 1.382 1.00 95.19 78 ASP A N 1
ATOM 624 C CA . ASP A 1 78 ? -7.434 8.995 2.417 1.00 95.19 78 ASP A CA 1
ATOM 625 C C . ASP A 1 78 ? -8.784 8.284 2.542 1.00 95.19 78 ASP A C 1
ATOM 627 O O . ASP A 1 78 ? -9.211 7.984 3.657 1.00 95.19 78 ASP A O 1
ATOM 631 N N . ALA A 1 79 ? -9.430 7.964 1.418 1.00 96.00 79 ALA A N 1
ATOM 632 C CA . ALA A 1 79 ? -10.686 7.221 1.409 1.00 96.00 79 ALA A CA 1
ATOM 633 C C . ALA A 1 79 ? -10.527 5.835 2.054 1.00 96.00 79 ALA A C 1
ATOM 635 O O . ALA A 1 79 ? -11.374 5.424 2.849 1.00 96.00 79 ALA A O 1
ATOM 636 N N . TYR A 1 80 ? -9.416 5.146 1.778 1.00 96.38 80 TYR A N 1
ATOM 637 C CA . TYR A 1 80 ? -9.083 3.880 2.427 1.00 96.38 80 TYR A CA 1
ATOM 638 C C . TYR A 1 80 ? -8.881 4.030 3.942 1.00 96.38 80 TYR A C 1
ATOM 640 O O . TYR A 1 80 ? -9.445 3.267 4.726 1.00 96.38 80 TYR A O 1
ATOM 648 N N . ILE A 1 81 ? -8.134 5.044 4.383 1.00 94.88 81 ILE A N 1
ATOM 649 C CA . ILE A 1 81 ? -7.904 5.302 5.812 1.00 94.88 81 ILE A CA 1
ATOM 650 C C . ILE A 1 81 ? -9.218 5.622 6.536 1.00 94.88 81 ILE A C 1
ATOM 652 O O . ILE A 1 81 ? -9.442 5.131 7.644 1.00 94.88 81 ILE A O 1
ATOM 656 N N . GLU A 1 82 ? -10.097 6.426 5.935 1.00 95.25 82 GLU A N 1
ATOM 657 C CA . GLU A 1 82 ? -11.416 6.718 6.505 1.00 95.25 82 GLU A CA 1
ATOM 658 C C . GLU A 1 82 ? -12.303 5.468 6.558 1.00 95.25 82 GLU A C 1
ATOM 660 O O . GLU A 1 82 ? -12.976 5.240 7.565 1.00 95.25 82 GLU A O 1
ATOM 665 N N . HIS A 1 83 ? -12.238 4.600 5.544 1.00 94.75 83 HIS A N 1
ATOM 666 C CA . HIS A 1 83 ? -12.907 3.301 5.582 1.00 94.75 83 HIS A CA 1
ATOM 667 C C . HIS A 1 83 ? -12.412 2.440 6.756 1.00 94.75 83 HIS A C 1
ATOM 669 O O . HIS A 1 83 ? -13.227 1.952 7.539 1.00 94.75 83 HIS A O 1
ATOM 675 N N . LEU A 1 84 ? -11.094 2.324 6.956 1.00 93.69 84 LEU A N 1
ATOM 676 C CA . LEU A 1 84 ? -10.527 1.580 8.087 1.00 93.69 84 LEU A CA 1
ATOM 677 C C . LEU A 1 84 ? -10.960 2.144 9.446 1.00 93.69 84 LEU A C 1
ATOM 679 O O . LEU A 1 84 ? -11.222 1.384 10.380 1.00 93.69 84 LEU A O 1
ATOM 683 N N . LYS A 1 85 ? -11.040 3.473 9.583 1.00 93.56 85 LYS A N 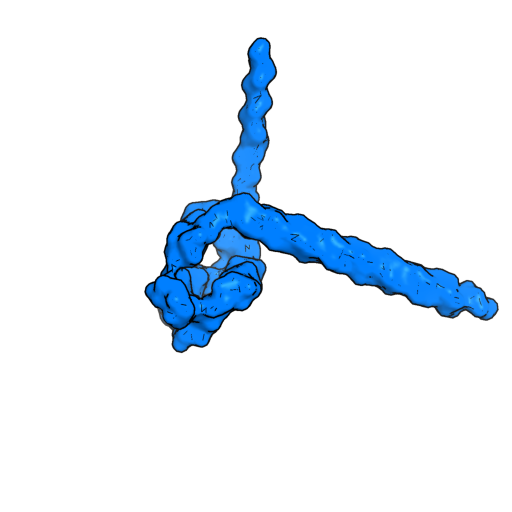1
ATOM 684 C CA . LYS A 1 85 ? -11.542 4.112 10.811 1.00 93.56 85 LYS A CA 1
ATOM 685 C C . LYS A 1 85 ? -13.007 3.772 11.062 1.00 93.56 85 LYS A C 1
ATOM 687 O O . LYS A 1 85 ? -13.363 3.467 12.198 1.00 93.56 85 LYS A O 1
ATOM 692 N N . ALA A 1 86 ? -13.838 3.809 10.021 1.00 94.69 86 ALA A N 1
ATOM 693 C CA . ALA A 1 86 ? -15.254 3.477 10.124 1.00 94.69 86 ALA A CA 1
ATOM 694 C C . ALA A 1 86 ? -15.469 2.011 10.532 1.00 94.69 86 ALA A C 1
ATOM 696 O O . ALA A 1 86 ? -16.281 1.746 11.416 1.00 94.69 86 ALA A O 1
ATOM 697 N N . VAL A 1 87 ? -14.700 1.078 9.956 1.00 92.94 87 VAL A N 1
ATOM 698 C CA . VAL A 1 87 ? -14.742 -0.349 10.327 1.00 92.94 87 VAL A CA 1
ATOM 699 C C . VAL A 1 87 ? -14.345 -0.544 11.792 1.00 92.94 87 VAL A C 1
ATOM 701 O O . VAL A 1 87 ? -15.097 -1.144 12.551 1.00 92.94 87 VAL A O 1
ATOM 704 N N . LYS A 1 88 ? -13.236 0.058 12.240 1.00 92.38 88 LYS A N 1
ATOM 705 C CA . LYS A 1 88 ? -12.807 -0.030 13.649 1.00 92.38 88 LYS A CA 1
ATOM 706 C C . LYS A 1 88 ? -13.834 0.545 14.625 1.00 92.38 88 LYS A C 1
ATOM 708 O O . LYS A 1 88 ? -14.027 0.002 15.710 1.00 92.38 88 LYS A O 1
ATOM 713 N N . LEU A 1 89 ? -14.486 1.650 14.258 1.00 92.75 89 LEU A N 1
ATOM 714 C CA . LEU A 1 89 ? -15.552 2.233 15.072 1.00 92.75 89 LEU A CA 1
ATOM 715 C C . LEU A 1 89 ? -16.761 1.294 15.155 1.00 92.75 89 LEU A C 1
ATOM 717 O O . LEU A 1 89 ? -17.336 1.136 16.230 1.00 92.75 89 LEU A O 1
ATOM 721 N N . PHE A 1 90 ? -17.131 0.664 14.040 1.00 92.81 90 PHE A N 1
ATOM 722 C CA . PHE A 1 90 ? -18.214 -0.311 14.005 1.00 92.81 90 PHE A CA 1
ATOM 723 C C . PHE A 1 90 ? -17.923 -1.516 14.909 1.00 92.81 90 PHE A C 1
ATOM 725 O O . PHE A 1 90 ? -18.766 -1.861 15.740 1.00 92.81 90 PHE A O 1
ATOM 732 N N . ASP A 1 91 ? -16.721 -2.091 14.819 1.00 91.62 91 ASP A N 1
ATOM 733 C CA . ASP A 1 91 ? -16.303 -3.215 15.666 1.00 91.62 91 ASP A CA 1
ATOM 734 C C . ASP A 1 91 ? -16.356 -2.843 17.156 1.00 91.62 91 ASP A C 1
ATOM 736 O O . ASP A 1 91 ? -16.934 -3.575 17.960 1.00 91.62 91 ASP A O 1
ATOM 740 N N . SER A 1 92 ? -15.869 -1.650 17.520 1.00 90.81 92 SER A N 1
ATOM 741 C CA . SER A 1 92 ? -15.941 -1.145 18.898 1.00 90.81 92 SER A CA 1
ATOM 742 C C . SER A 1 92 ? -17.381 -1.046 19.417 1.00 90.81 92 SER A C 1
ATOM 744 O O . SER A 1 92 ? -17.651 -1.398 20.565 1.00 90.81 92 SER A O 1
ATOM 746 N N . ILE A 1 93 ? -18.324 -0.57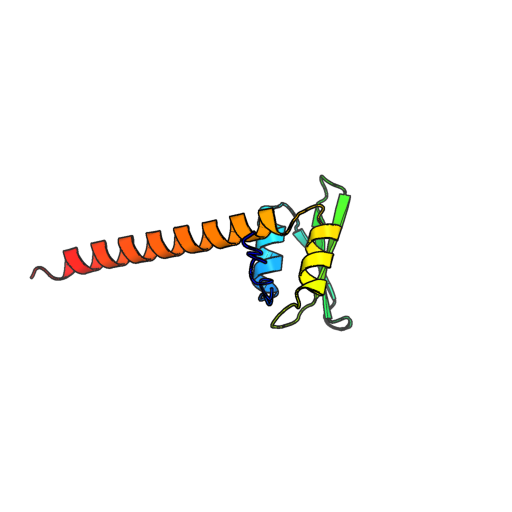4 18.593 1.00 91.69 93 ILE A N 1
ATOM 747 C CA . ILE A 1 93 ? -19.740 -0.459 18.980 1.00 91.69 93 ILE A CA 1
ATOM 748 C C . ILE A 1 93 ? -20.364 -1.850 19.174 1.00 91.69 93 ILE A C 1
ATOM 750 O O . ILE A 1 93 ? -21.156 -2.057 20.103 1.00 91.69 93 ILE A O 1
ATOM 754 N N . MET A 1 94 ? -20.012 -2.810 18.317 1.00 89.62 94 MET A N 1
ATOM 755 C CA . MET A 1 94 ? -20.486 -4.192 18.415 1.00 89.62 94 MET A CA 1
ATOM 756 C C . MET A 1 94 ? -19.973 -4.877 19.686 1.00 89.62 94 MET A C 1
ATOM 758 O O . MET A 1 94 ? -20.766 -5.477 20.416 1.00 89.62 94 MET A O 1
ATOM 762 N N . GLU A 1 95 ? -18.685 -4.732 20.001 1.00 89.38 95 GLU A N 1
ATOM 763 C CA . GLU A 1 95 ? -18.094 -5.257 21.237 1.00 89.38 95 GLU A CA 1
ATOM 764 C C . GLU A 1 95 ? -18.751 -4.657 22.487 1.00 89.38 95 GLU A C 1
ATOM 766 O O . GLU A 1 95 ? -19.113 -5.385 23.416 1.00 89.38 95 GLU A O 1
ATOM 771 N N . GLU A 1 96 ? -18.972 -3.339 22.517 1.00 86.69 96 GLU A N 1
ATOM 772 C CA . GLU A 1 96 ? -19.681 -2.689 23.623 1.00 86.69 96 GLU A CA 1
ATOM 773 C C . GLU A 1 96 ? -21.112 -3.211 23.792 1.00 86.69 96 GLU A C 1
ATOM 775 O O . GLU A 1 96 ? -21.571 -3.415 24.920 1.00 86.69 96 GLU A O 1
ATOM 780 N N . SER A 1 97 ? -21.819 -3.435 22.684 1.00 82.31 97 SER A N 1
ATOM 781 C CA . SER A 1 97 ? -23.202 -3.918 22.692 1.00 82.31 97 SER A CA 1
ATOM 782 C C . SER A 1 97 ? -23.300 -5.334 23.265 1.00 82.31 97 SER A C 1
ATOM 784 O O . SER A 1 97 ? -24.139 -5.591 24.132 1.00 82.31 97 SER A O 1
ATOM 786 N N . LEU A 1 98 ? -22.389 -6.226 22.862 1.00 79.50 98 LEU A N 1
ATOM 787 C CA . LEU A 1 98 ? -22.283 -7.589 23.391 1.00 79.50 98 LEU A CA 1
ATOM 788 C C . LEU A 1 98 ? -21.911 -7.590 24.884 1.00 79.50 98 LEU A C 1
ATOM 790 O O . LEU A 1 98 ? -22.525 -8.290 25.692 1.00 79.50 98 LEU A O 1
ATOM 794 N N . ASN A 1 99 ? -20.965 -6.739 25.286 1.00 75.06 99 ASN A N 1
ATOM 795 C CA . ASN A 1 99 ? -20.519 -6.648 26.677 1.00 75.06 99 ASN A CA 1
ATOM 796 C C . ASN A 1 99 ? -21.580 -6.054 27.621 1.00 75.06 99 ASN A C 1
ATOM 798 O O . ASN A 1 99 ? -21.617 -6.407 28.802 1.00 75.06 99 ASN A O 1
ATOM 802 N N . ARG A 1 100 ? -22.466 -5.174 27.132 1.00 63.28 100 ARG A N 1
ATOM 803 C CA . ARG A 1 100 ? -23.610 -4.666 27.913 1.00 63.28 100 ARG A CA 1
ATOM 804 C C . ARG A 1 100 ? -24.723 -5.700 28.068 1.00 63.28 100 ARG A C 1
ATOM 806 O O . ARG A 1 100 ? -25.386 -5.691 29.103 1.00 63.28 100 ARG A O 1
ATOM 813 N N . SER A 1 101 ? -24.925 -6.593 27.094 1.00 60.16 101 SER A N 1
ATOM 814 C CA . SER A 1 101 ? -25.901 -7.685 27.233 1.00 60.16 101 SER A CA 1
ATOM 815 C C . SER A 1 101 ? -25.477 -8.754 28.244 1.00 60.16 101 SER A C 1
ATOM 817 O O . SER A 1 101 ? -26.342 -9.320 28.902 1.00 60.16 101 SER A O 1
ATOM 819 N N . SER A 1 102 ? -24.170 -8.966 28.435 1.00 58.00 102 SER A N 1
ATOM 820 C CA . SER A 1 102 ? -23.624 -9.998 29.335 1.00 58.00 102 SER A CA 1
ATOM 821 C C . SER A 1 102 ? -23.464 -9.565 30.800 1.00 58.00 102 SER A C 1
ATOM 823 O O . SER A 1 102 ? -23.064 -10.372 31.628 1.00 58.00 102 SER A O 1
ATOM 825 N N . LYS A 1 103 ? -23.745 -8.298 31.145 1.00 57.44 103 LYS A N 1
ATOM 826 C CA . LYS A 1 103 ? -23.678 -7.770 32.529 1.00 57.44 103 LYS A CA 1
ATOM 827 C C . LYS A 1 103 ? -25.041 -7.687 33.230 1.00 57.44 103 LYS A C 1
ATOM 829 O O . LYS A 1 103 ? -25.180 -6.967 34.216 1.00 57.44 103 LYS A O 1
ATOM 834 N N . LYS A 1 104 ? -26.052 -8.384 32.713 1.00 51.47 104 LYS A N 1
ATOM 835 C CA . LYS A 1 104 ? -27.324 -8.598 33.407 1.00 51.47 104 LYS A CA 1
ATOM 836 C C . LYS A 1 104 ? -27.329 -10.007 33.993 1.00 51.47 104 LYS A C 1
ATOM 838 O O . LYS A 1 104 ? -27.850 -10.899 33.344 1.00 51.47 104 LYS A O 1
ATOM 843 N N . ASP A 1 105 ? -26.744 -10.156 35.176 1.00 44.53 105 ASP A N 1
ATOM 844 C CA . ASP A 1 105 ? -27.062 -11.193 36.167 1.00 44.53 105 ASP A CA 1
ATOM 845 C C . ASP A 1 105 ? -26.773 -10.629 37.565 1.00 44.53 105 ASP A C 1
ATOM 847 O O . ASP A 1 105 ? -25.674 -10.049 37.751 1.00 44.53 105 ASP A O 1
#

Radius of gyration: 18.32 Å; Cα contacts (8 Å, |Δi|>4): 106; chains: 1; bounding box: 47×48×52 Å

Sequence (105 aa):
MSNSQEPKKQYELPSDLIEEFLSVHGFVVKEIAYFYGHTKFVNEGTKQYVKVPTKKLLTKMQIEKCLIDAGLSFADLDAYIEHLKAVKLFDSIMEESLNRSSKKD

pLDDT: mean 87.47, std 15.49, range [38.38, 98.06]